Protein AF-A0A2E6VQ85-F1 (afdb_monomer_lite)

Sequence (125 aa):
MKAPNNFKLILGLASLLGLFLLAPTEAQAKTRKVYGMELPPYAKELSKGRYASHTTFDKTIDYFKKQRSFRKKKVKWLKPVTLMGVKYIHVRNLDRKSKWSGMNIYELKGRKVRFYVMPRHKKGS

Radius of gyration: 29.65 Å; chains: 1; bounding box: 59×54×100 Å

Foldseek 3Di:
DDDDDDDDDDDDPPPPPPPPPPDPPPPPQPQDDDQNDTDDSQWDDPDRQKTWHPDDLVVRVVVRCPDPQCVDPQKDKDDWDDDPQKTKTKIAGNPPPGQFGIKIWMDGHPDTIMMGTHGDDDDDD

Secondary structure (DSSP, 8-state):
--------------------------------EETTEEPPTTPEEEETTEEEESS-HHHHHHHHHHSTTTSSTTEEEPPPEEETTEEEEEEEE--TTSSEEEEEEEEETTS-EEEEEEE-PPPP-

pLDDT: mean 81.44, std 18.38, range [40.0, 97.5]

Structure (mmCIF, N/CA/C/O backbone):
data_AF-A0A2E6VQ85-F1
#
_entry.id   AF-A0A2E6VQ85-F1
#
loop_
_atom_site.group_PDB
_atom_site.id
_atom_site.type_symbol
_atom_site.label_atom_id
_atom_site.label_alt_id
_atom_site.label_comp_id
_atom_site.label_asym_id
_atom_site.label_entity_id
_atom_site.label_seq_id
_atom_site.pdbx_PDB_ins_code
_atom_site.Cartn_x
_atom_site.Cartn_y
_atom_site.Cartn_z
_atom_site.occupancy
_atom_site.B_iso_or_equiv
_atom_site.auth_seq_id
_atom_site.auth_comp_id
_atom_site.auth_asym_id
_atom_site.auth_atom_id
_atom_site.pdbx_PDB_model_num
ATOM 1 N N . MET A 1 1 ? 41.778 35.770 81.553 1.00 44.00 1 MET A N 1
ATOM 2 C CA . MET A 1 1 ? 42.302 36.498 80.374 1.00 44.00 1 MET A CA 1
ATOM 3 C C . MET A 1 1 ? 41.234 36.503 79.281 1.00 44.00 1 MET A C 1
ATOM 5 O O . MET A 1 1 ? 40.659 35.454 79.048 1.00 44.00 1 MET A O 1
ATOM 9 N N . LYS A 1 2 ? 40.963 37.689 78.707 1.00 44.28 2 LYS A N 1
ATOM 10 C CA . LYS A 1 2 ? 40.373 38.025 77.385 1.00 44.28 2 LYS A CA 1
ATOM 11 C C . LYS A 1 2 ? 39.506 36.992 76.630 1.00 44.28 2 LYS A C 1
ATOM 13 O O . LYS A 1 2 ? 40.010 35.970 76.187 1.00 44.28 2 LYS A O 1
ATOM 18 N N . ALA A 1 3 ? 38.277 37.395 76.286 1.00 48.81 3 ALA A N 1
ATOM 19 C CA . ALA A 1 3 ? 37.678 37.061 74.983 1.00 48.81 3 ALA A CA 1
ATOM 20 C C . ALA A 1 3 ? 38.419 37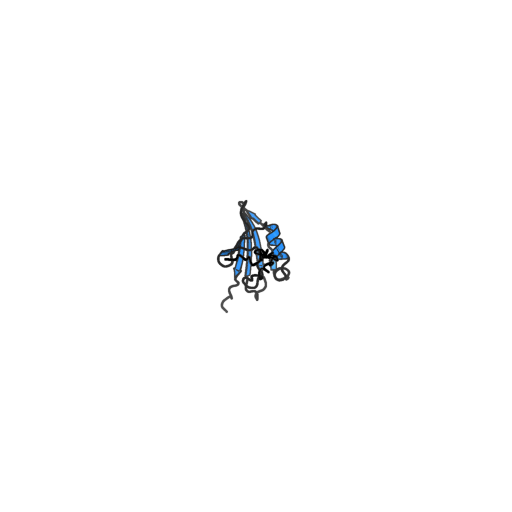.839 73.862 1.00 48.81 3 ALA A C 1
ATOM 22 O O . ALA A 1 3 ? 39.026 38.875 74.168 1.00 48.81 3 ALA A O 1
ATOM 23 N N . PRO A 1 4 ? 38.390 37.397 72.585 1.00 55.47 4 PRO A N 1
ATOM 24 C CA . PRO A 1 4 ? 37.267 37.821 71.741 1.00 55.47 4 PRO A CA 1
ATOM 25 C C . PRO A 1 4 ? 36.815 36.855 70.623 1.00 55.47 4 PRO A C 1
ATOM 27 O O . PRO A 1 4 ? 37.524 35.956 70.182 1.00 55.47 4 PRO A O 1
ATOM 30 N N . ASN A 1 5 ? 35.598 37.165 70.170 1.00 55.84 5 ASN A N 1
ATOM 31 C CA . ASN A 1 5 ? 34.911 36.883 68.904 1.00 55.84 5 ASN A CA 1
ATOM 32 C C . ASN A 1 5 ? 35.790 36.790 67.645 1.00 55.84 5 ASN A C 1
ATOM 34 O O . ASN A 1 5 ? 36.859 37.392 67.625 1.00 55.84 5 ASN A O 1
ATOM 38 N N . ASN A 1 6 ? 35.244 36.146 66.592 1.00 51.62 6 ASN A N 1
ATOM 39 C CA . ASN A 1 6 ? 35.306 36.443 65.133 1.00 51.62 6 ASN A CA 1
ATOM 40 C C . ASN A 1 6 ? 34.999 35.126 64.364 1.00 51.62 6 ASN A C 1
ATOM 42 O O . ASN A 1 6 ? 35.439 34.079 64.808 1.00 51.62 6 ASN A O 1
ATOM 46 N N . PHE A 1 7 ? 34.292 34.999 63.236 1.00 48.19 7 PHE A N 1
ATOM 47 C CA . PHE A 1 7 ? 33.711 35.895 62.236 1.00 48.19 7 PHE A CA 1
ATOM 48 C C . PHE A 1 7 ? 32.801 35.015 61.324 1.00 48.19 7 PHE A C 1
ATOM 50 O O . PHE A 1 7 ? 33.179 33.888 61.026 1.00 48.19 7 PHE A O 1
ATOM 57 N N . LYS A 1 8 ? 31.614 35.514 60.931 1.00 42.50 8 LYS A N 1
ATOM 58 C CA . LYS A 1 8 ? 30.987 35.537 59.574 1.00 42.50 8 LYS A CA 1
ATOM 59 C C . LYS A 1 8 ? 31.464 34.509 58.508 1.00 42.50 8 LYS A C 1
ATOM 61 O O . LYS A 1 8 ? 32.658 34.332 58.355 1.00 42.50 8 LYS A O 1
ATOM 66 N N . LEU A 1 9 ? 30.687 33.955 57.565 1.00 40.91 9 LEU A N 1
ATOM 67 C CA . LEU A 1 9 ? 29.325 34.111 57.015 1.00 40.91 9 LEU A CA 1
ATOM 68 C C . LEU A 1 9 ? 29.326 33.265 55.695 1.00 40.91 9 LEU A C 1
ATOM 70 O O . LEU A 1 9 ? 30.403 33.009 55.164 1.00 40.91 9 LEU A O 1
ATOM 74 N N . ILE A 1 10 ? 28.146 33.008 55.099 1.00 45.91 10 ILE A N 1
ATOM 75 C CA . ILE A 1 10 ? 27.889 32.662 53.666 1.00 45.91 10 ILE A CA 1
ATOM 76 C C . ILE A 1 10 ? 28.367 31.242 53.221 1.00 45.91 10 ILE A C 1
ATOM 78 O O . ILE A 1 10 ? 29.440 30.807 53.591 1.00 45.91 10 ILE A O 1
ATOM 82 N N . LEU A 1 11 ? 27.668 30.395 52.453 1.00 44.56 11 LEU A N 1
ATOM 83 C CA . LEU A 1 11 ? 26.696 30.562 51.371 1.00 44.56 11 LEU A CA 1
ATOM 84 C C . LEU A 1 11 ? 25.637 29.455 51.406 1.00 44.56 11 LEU A C 1
ATOM 86 O O . LEU A 1 11 ? 25.950 28.272 51.525 1.00 44.56 11 LEU A O 1
ATOM 90 N N . GLY A 1 12 ? 24.384 29.865 51.206 1.00 40.00 12 GLY A N 1
ATOM 91 C CA . GLY A 1 12 ? 23.294 28.971 50.846 1.00 40.00 12 GLY A CA 1
ATOM 92 C C . GLY A 1 12 ? 23.581 28.261 49.523 1.00 40.00 12 GLY A C 1
ATOM 93 O O . GLY A 1 12 ? 24.072 28.866 48.569 1.00 40.00 12 GLY A O 1
ATOM 94 N N . LEU A 1 13 ? 23.256 26.971 49.477 1.00 45.81 13 LEU A N 1
ATOM 95 C CA . LEU A 1 13 ? 23.231 26.188 48.251 1.00 45.81 13 LEU A CA 1
ATOM 96 C C . LEU A 1 13 ? 22.194 26.790 47.294 1.00 45.81 13 LEU A C 1
ATOM 98 O O . LEU A 1 13 ? 20.990 26.585 47.447 1.00 45.81 13 LEU A O 1
ATOM 102 N N . ALA A 1 14 ? 22.668 27.527 46.291 1.00 49.09 14 ALA A N 1
ATOM 103 C CA . ALA A 1 14 ? 21.881 27.852 45.115 1.00 49.09 14 ALA A CA 1
ATOM 104 C C . ALA A 1 14 ? 21.535 26.535 44.403 1.00 49.09 14 ALA A C 1
ATOM 106 O O . ALA A 1 14 ? 22.376 25.922 43.747 1.00 49.09 14 ALA A O 1
ATOM 107 N N . SER A 1 15 ? 20.299 26.070 44.582 1.00 52.34 15 SER A N 1
ATOM 108 C CA . SER A 1 15 ? 19.760 24.941 43.830 1.00 52.34 15 SER A CA 1
ATOM 109 C C . SER A 1 15 ? 19.649 25.346 42.363 1.00 52.34 15 SER A C 1
ATOM 111 O O . SER A 1 15 ? 18.796 26.150 41.990 1.00 52.34 15 SER A O 1
ATOM 113 N N . LEU A 1 16 ? 20.545 24.809 41.535 1.00 48.59 16 LEU A N 1
ATOM 114 C CA . LEU A 1 16 ? 20.519 24.955 40.086 1.00 48.59 16 LEU A CA 1
ATOM 115 C C . LEU A 1 16 ? 19.292 24.198 39.541 1.00 48.59 16 LEU A C 1
ATOM 117 O O . LEU A 1 16 ? 19.331 22.993 39.300 1.00 48.59 16 LEU A O 1
ATOM 121 N N . LEU A 1 17 ? 18.172 24.902 39.379 1.00 52.19 17 LEU A N 1
ATOM 122 C CA . LEU A 1 17 ? 16.993 24.416 38.663 1.00 52.19 17 LEU A CA 1
ATOM 123 C C . LEU A 1 17 ? 17.315 24.368 37.162 1.00 52.19 17 LEU A C 1
ATOM 125 O O . LEU A 1 17 ? 17.129 25.334 36.425 1.00 52.19 17 LEU A O 1
ATOM 129 N N . GLY A 1 18 ? 17.847 23.232 36.713 1.00 51.09 18 GLY A N 1
ATOM 130 C CA . GLY A 1 18 ? 18.044 22.931 35.299 1.00 51.09 18 GLY A CA 1
ATOM 131 C C . GLY A 1 18 ? 16.707 22.647 34.619 1.00 51.09 18 GLY A C 1
ATOM 132 O O . GLY A 1 18 ? 16.214 21.522 34.655 1.00 51.09 18 GLY A O 1
ATOM 133 N N . LEU A 1 19 ? 16.115 23.660 33.986 1.00 58.72 19 LEU A N 1
ATOM 134 C CA . LEU A 1 19 ? 14.946 23.488 33.128 1.00 58.72 19 LEU A CA 1
ATOM 135 C C . LEU A 1 19 ? 15.394 22.867 31.793 1.00 58.72 19 LEU A C 1
ATOM 137 O O . LEU A 1 19 ? 15.754 23.568 30.848 1.00 58.72 19 LEU A O 1
ATOM 141 N N . PHE A 1 20 ? 15.408 21.535 31.720 1.00 61.50 20 PHE A N 1
ATOM 142 C CA . PHE A 1 20 ? 15.617 20.809 30.467 1.00 61.50 20 PHE A CA 1
ATOM 143 C C . PHE A 1 20 ? 14.378 20.982 29.577 1.00 61.50 20 PHE A C 1
ATOM 145 O O . PHE A 1 20 ? 13.387 20.262 29.704 1.00 61.50 20 PHE A O 1
ATOM 152 N N . LEU A 1 21 ? 14.427 21.958 28.670 1.00 60.91 21 LEU A N 1
ATOM 153 C CA . LEU A 1 21 ? 13.489 22.068 27.556 1.00 60.91 21 LEU A CA 1
ATOM 154 C C . LEU A 1 21 ? 13.703 20.859 26.632 1.00 60.91 21 LEU A C 1
ATOM 156 O O . LEU A 1 21 ? 14.552 20.877 25.743 1.00 60.91 21 LEU A O 1
ATOM 160 N N . LEU A 1 22 ? 12.944 19.786 26.859 1.00 62.69 22 LEU A N 1
ATOM 161 C CA . LEU A 1 22 ? 12.797 18.692 25.902 1.00 62.69 22 LEU A CA 1
ATOM 162 C C . LEU A 1 22 ? 12.080 19.237 24.664 1.00 62.69 22 LEU A C 1
ATOM 164 O O . LEU A 1 22 ? 10.854 19.224 24.575 1.00 62.69 22 LEU A O 1
ATOM 168 N N . ALA A 1 23 ? 12.854 19.740 23.703 1.00 64.25 23 ALA A N 1
ATOM 169 C CA . ALA A 1 23 ? 12.342 19.988 22.368 1.00 64.25 23 ALA A CA 1
ATOM 170 C C . ALA A 1 23 ? 11.822 18.653 21.802 1.00 64.25 23 ALA A C 1
ATOM 172 O O . ALA A 1 23 ? 12.558 17.657 21.834 1.00 64.25 23 ALA A O 1
ATOM 173 N N . PRO A 1 24 ? 10.578 18.587 21.292 1.00 57.66 24 PRO A N 1
ATOM 174 C CA . PRO A 1 24 ? 10.104 17.400 20.607 1.00 57.66 24 PRO A CA 1
ATOM 175 C C . PRO A 1 24 ? 10.954 17.227 19.350 1.00 57.66 24 PRO A C 1
ATOM 177 O O . PRO A 1 24 ? 10.821 17.954 18.369 1.00 57.66 24 PRO A O 1
ATOM 180 N N . THR A 1 25 ? 11.872 16.267 19.387 1.00 56.84 25 THR A N 1
ATOM 181 C CA . THR A 1 25 ? 12.539 15.800 18.181 1.00 56.84 25 THR A CA 1
ATOM 182 C C . THR A 1 25 ? 11.504 14.998 17.410 1.00 56.84 25 THR A C 1
ATOM 184 O O . THR A 1 25 ? 11.239 13.834 17.708 1.00 56.84 25 THR A O 1
ATOM 187 N N . GLU A 1 26 ? 10.864 15.638 16.432 1.00 57.91 26 GLU A N 1
ATOM 188 C CA . GLU A 1 26 ? 10.115 14.919 15.411 1.00 57.91 26 GLU A CA 1
ATOM 189 C C . GLU A 1 26 ? 11.100 13.987 14.708 1.00 57.91 26 GLU A C 1
ATOM 191 O O . GLU A 1 26 ? 11.866 14.385 13.830 1.00 57.91 26 GLU A O 1
ATOM 196 N N . ALA A 1 27 ? 11.133 12.730 15.145 1.00 55.78 27 ALA A N 1
ATOM 197 C CA . ALA A 1 27 ? 11.890 11.695 14.481 1.00 55.78 27 ALA A CA 1
ATOM 198 C C . ALA A 1 27 ? 11.346 11.589 13.052 1.00 55.78 27 ALA A C 1
ATOM 200 O O . ALA A 1 27 ? 10.300 10.983 12.815 1.00 55.78 27 ALA A O 1
ATOM 201 N N . GLN A 1 28 ? 12.043 12.205 12.094 1.00 53.94 28 GLN A N 1
ATOM 202 C CA . GLN A 1 28 ? 11.769 12.047 10.674 1.00 53.94 28 GLN A CA 1
ATOM 203 C C . GLN A 1 28 ? 11.878 10.557 10.349 1.00 53.94 28 GLN A C 1
ATOM 205 O O . GLN A 1 28 ? 12.968 10.000 10.190 1.00 53.94 28 GLN A O 1
ATOM 210 N N . ALA A 1 29 ? 10.728 9.885 10.288 1.00 59.28 29 ALA A N 1
ATOM 211 C CA . ALA A 1 29 ? 10.656 8.485 9.926 1.00 59.28 29 ALA A CA 1
ATOM 212 C C . ALA A 1 29 ? 11.204 8.346 8.501 1.00 59.28 29 ALA A C 1
ATOM 214 O O . ALA A 1 29 ? 10.548 8.732 7.533 1.00 59.28 29 ALA A O 1
ATOM 215 N N . LYS A 1 30 ? 12.430 7.820 8.371 1.00 65.81 30 LYS A N 1
ATOM 216 C CA . LYS A 1 30 ? 13.059 7.552 7.073 1.00 65.81 30 LYS A CA 1
ATOM 217 C C . LYS A 1 30 ? 12.074 6.777 6.200 1.00 65.81 30 LYS A C 1
ATOM 219 O O . LYS A 1 30 ? 11.618 5.699 6.589 1.00 65.81 30 LYS A O 1
ATOM 224 N N . THR A 1 31 ? 11.766 7.307 5.017 1.00 72.69 31 THR A N 1
ATOM 225 C CA . THR A 1 31 ? 10.870 6.659 4.055 1.00 72.69 31 THR A CA 1
ATOM 226 C C . THR A 1 31 ? 11.419 5.283 3.692 1.00 72.69 31 THR A C 1
ATOM 228 O O . THR A 1 31 ? 12.383 5.151 2.935 1.00 72.69 31 THR A O 1
ATOM 231 N N . ARG A 1 32 ? 10.809 4.233 4.248 1.00 89.38 32 ARG A N 1
ATOM 232 C CA . ARG A 1 32 ? 11.208 2.848 3.991 1.00 89.38 32 ARG A CA 1
ATOM 233 C C . ARG A 1 32 ? 10.802 2.456 2.578 1.00 89.38 32 ARG A C 1
ATOM 235 O O . ARG A 1 32 ? 9.671 2.704 2.162 1.00 89.38 32 ARG A O 1
ATOM 242 N N . LYS A 1 33 ? 11.712 1.807 1.849 1.00 91.19 33 LYS A N 1
ATOM 243 C CA . LYS A 1 33 ? 11.450 1.295 0.500 1.00 91.19 33 LYS A CA 1
ATOM 244 C C . LYS A 1 33 ? 11.503 -0.228 0.473 1.00 91.19 33 LYS A C 1
ATOM 246 O O . LYS A 1 33 ? 12.455 -0.822 0.965 1.00 91.19 33 LYS A O 1
ATOM 251 N N . VAL A 1 34 ? 10.518 -0.852 -0.169 1.00 91.50 34 VAL A N 1
ATOM 252 C CA . VAL A 1 34 ? 10.482 -2.290 -0.463 1.00 91.50 34 VAL A CA 1
ATOM 253 C C . VAL A 1 34 ? 10.367 -2.484 -1.968 1.00 91.50 34 VAL A C 1
ATOM 255 O O . VAL A 1 34 ? 9.466 -1.949 -2.602 1.00 91.50 34 VAL A O 1
ATOM 258 N N . TYR A 1 35 ? 11.318 -3.187 -2.586 1.00 91.62 35 TYR A N 1
ATOM 259 C CA . TYR A 1 35 ? 11.344 -3.374 -4.047 1.00 91.62 35 TYR A CA 1
ATOM 260 C C . TYR A 1 35 ? 11.186 -2.052 -4.842 1.00 91.62 35 TYR A C 1
ATOM 262 O O . TYR A 1 35 ? 10.563 -2.010 -5.902 1.00 91.62 35 TYR A O 1
ATOM 270 N N . GLY A 1 36 ? 11.732 -0.947 -4.318 1.00 88.31 36 GLY A N 1
ATOM 271 C CA . GLY A 1 36 ? 11.609 0.393 -4.909 1.00 88.31 36 GLY A CA 1
ATOM 272 C C . GLY A 1 36 ? 10.252 1.089 -4.710 1.00 88.31 36 GLY A C 1
ATOM 273 O O . GLY A 1 36 ? 10.091 2.215 -5.171 1.00 88.31 36 GLY A O 1
ATOM 274 N N . MET A 1 37 ? 9.295 0.456 -4.028 1.00 88.44 37 MET A N 1
ATOM 275 C CA . MET A 1 37 ? 8.036 1.049 -3.570 1.00 88.44 37 MET A CA 1
ATOM 276 C C . MET A 1 37 ? 8.231 1.691 -2.197 1.00 88.44 37 MET A C 1
ATOM 278 O O . MET A 1 37 ? 8.844 1.088 -1.323 1.00 88.44 37 MET A O 1
ATOM 282 N N . GLU A 1 38 ? 7.691 2.888 -1.994 1.00 91.31 38 GLU A N 1
ATOM 283 C CA . GLU A 1 38 ? 7.685 3.542 -0.685 1.00 91.31 38 GLU A CA 1
ATOM 284 C C . GLU A 1 38 ? 6.592 2.938 0.195 1.00 91.31 38 GLU A C 1
ATOM 286 O O . GLU A 1 38 ? 5.457 2.744 -0.243 1.00 91.31 38 GLU A O 1
ATOM 291 N N . LEU A 1 39 ? 6.937 2.618 1.435 1.00 91.56 39 LEU A N 1
ATOM 292 C CA . LEU A 1 39 ? 5.991 2.118 2.419 1.00 91.56 39 LEU A CA 1
ATOM 293 C C . LEU A 1 39 ? 5.349 3.278 3.184 1.00 91.56 39 LEU A C 1
ATOM 295 O O . LEU A 1 39 ? 6.023 4.278 3.445 1.00 91.56 39 LEU A O 1
ATOM 299 N N . PRO A 1 40 ? 4.084 3.125 3.617 1.00 89.81 40 PRO A N 1
ATOM 300 C CA . PRO A 1 40 ? 3.512 4.023 4.604 1.00 89.81 40 PRO A CA 1
ATOM 301 C C . PRO A 1 40 ? 4.402 4.104 5.850 1.00 89.81 40 PRO A C 1
ATOM 303 O O . PRO A 1 40 ? 4.895 3.066 6.299 1.00 89.81 40 PRO A O 1
ATOM 306 N N . PRO A 1 41 ? 4.583 5.291 6.454 1.00 89.06 41 PRO A N 1
ATOM 307 C CA . PRO A 1 41 ? 5.432 5.441 7.639 1.00 89.06 41 PRO A CA 1
ATOM 308 C C . PRO A 1 41 ? 4.927 4.602 8.824 1.00 89.06 41 PRO A C 1
ATOM 310 O O . PRO A 1 41 ? 5.711 4.111 9.626 1.00 89.06 41 PRO A O 1
ATOM 313 N N . TYR A 1 42 ? 3.616 4.359 8.882 1.00 87.00 42 TYR A N 1
ATOM 314 C CA . TYR A 1 42 ? 2.948 3.526 9.883 1.00 87.00 42 TYR A CA 1
ATOM 315 C C . TYR A 1 42 ? 2.921 2.023 9.540 1.00 87.00 42 TYR A C 1
ATOM 317 O O . TYR A 1 42 ? 2.249 1.248 10.224 1.00 87.00 42 TYR A O 1
ATOM 325 N N . ALA A 1 43 ? 3.581 1.585 8.464 1.00 92.50 43 ALA A N 1
ATOM 326 C CA . ALA A 1 43 ? 3.580 0.182 8.065 1.00 92.50 43 ALA A CA 1
ATOM 327 C C . ALA A 1 43 ? 4.478 -0.664 8.982 1.00 92.50 43 ALA A C 1
ATOM 329 O O . ALA A 1 43 ? 5.707 -0.530 8.988 1.00 92.50 43 ALA A O 1
ATOM 330 N N . LYS A 1 44 ? 3.869 -1.608 9.703 1.00 94.19 44 LYS A N 1
ATOM 331 C CA . LYS A 1 44 ? 4.587 -2.606 10.503 1.00 94.19 44 LYS A CA 1
ATOM 332 C C . LYS A 1 44 ? 4.885 -3.832 9.649 1.00 94.19 44 LYS A C 1
ATOM 334 O O . LYS A 1 44 ? 3.975 -4.401 9.057 1.00 94.19 44 LYS A O 1
ATOM 339 N N . GLU A 1 45 ? 6.141 -4.258 9.581 1.00 95.25 45 GLU A N 1
ATOM 340 C CA . GLU A 1 45 ? 6.500 -5.500 8.888 1.00 95.25 45 GLU A CA 1
ATOM 341 C C . GLU A 1 45 ? 6.049 -6.716 9.704 1.00 95.25 45 GLU A C 1
ATOM 343 O O . GLU A 1 45 ? 6.204 -6.742 10.923 1.00 95.25 45 GLU A O 1
ATOM 348 N N . LEU A 1 46 ? 5.435 -7.688 9.030 1.00 94.75 46 LEU A N 1
ATOM 349 C CA . LEU A 1 46 ? 4.991 -8.954 9.622 1.00 94.75 46 LEU A CA 1
ATOM 350 C C . LEU A 1 46 ? 5.915 -10.099 9.208 1.00 94.75 46 LEU A C 1
ATOM 352 O O . LEU A 1 46 ? 6.243 -10.965 10.008 1.00 94.75 46 LEU A O 1
ATOM 356 N N . SER A 1 47 ? 6.303 -10.105 7.935 1.00 95.56 47 SER A N 1
ATOM 357 C CA . SER A 1 47 ? 7.259 -11.033 7.338 1.00 95.56 47 SER A CA 1
ATOM 358 C C . SER A 1 47 ? 7.763 -10.428 6.025 1.00 95.56 47 SER A C 1
ATOM 360 O O . SER A 1 47 ? 7.253 -9.400 5.582 1.00 95.56 47 SER A O 1
ATOM 362 N N . LYS A 1 48 ? 8.706 -11.088 5.342 1.00 93.81 48 LYS A N 1
ATOM 363 C CA . LYS A 1 48 ? 9.282 -10.600 4.077 1.00 93.81 48 LYS A CA 1
ATOM 364 C C . LYS A 1 48 ? 8.207 -10.165 3.067 1.00 93.81 48 LYS A C 1
ATOM 366 O O . LYS A 1 48 ? 7.432 -10.985 2.569 1.00 93.81 48 LYS A O 1
ATOM 371 N N . GLY A 1 49 ? 8.171 -8.864 2.774 1.00 94.06 49 GLY A N 1
ATOM 372 C CA . GLY A 1 49 ? 7.231 -8.241 1.836 1.00 94.06 49 GLY A CA 1
ATOM 373 C C . GLY A 1 49 ? 5.785 -8.118 2.337 1.00 94.06 49 GLY A C 1
ATOM 374 O O . GLY A 1 49 ? 4.948 -7.598 1.601 1.00 94.06 49 GLY A O 1
ATOM 375 N N . ARG A 1 50 ? 5.470 -8.581 3.555 1.00 97.00 50 ARG A N 1
ATOM 376 C CA . ARG A 1 50 ? 4.140 -8.526 4.182 1.00 97.00 50 ARG A CA 1
ATOM 377 C C . ARG A 1 50 ? 4.127 -7.517 5.317 1.00 97.00 50 ARG A C 1
ATOM 379 O O . ARG A 1 50 ? 4.959 -7.561 6.219 1.00 97.00 50 ARG A O 1
ATOM 386 N N . TYR A 1 51 ? 3.115 -6.667 5.316 1.00 96.50 51 TYR A N 1
ATOM 387 C CA . TYR A 1 51 ? 3.009 -5.548 6.235 1.00 96.50 51 TYR A CA 1
ATOM 388 C C . TYR A 1 51 ? 1.590 -5.429 6.786 1.00 96.50 51 TYR A C 1
ATOM 390 O O . TYR A 1 51 ? 0.622 -5.828 6.136 1.00 96.50 51 TYR A O 1
ATOM 398 N N . ALA A 1 52 ? 1.472 -4.861 7.980 1.00 96.38 52 ALA A N 1
ATOM 399 C CA . ALA A 1 52 ? 0.228 -4.402 8.570 1.00 96.38 52 ALA A CA 1
ATOM 400 C C . ALA A 1 52 ? 0.172 -2.873 8.540 1.00 96.38 52 ALA A C 1
ATOM 402 O O . ALA A 1 52 ? 1.155 -2.193 8.836 1.00 96.38 52 ALA A O 1
ATOM 403 N N . SER A 1 53 ? -1.005 -2.350 8.227 1.00 93.75 53 SER A N 1
ATOM 404 C CA . SER A 1 53 ? -1.364 -0.950 8.394 1.00 93.75 53 SER A CA 1
ATOM 405 C C . SER A 1 53 ? -2.265 -0.811 9.622 1.00 93.75 53 SER A C 1
ATOM 407 O O . SER A 1 53 ? -3.120 -1.657 9.885 1.00 93.75 53 SER A O 1
ATOM 409 N N . HIS A 1 54 ? -2.052 0.248 10.400 1.00 91.31 54 HIS A N 1
ATOM 410 C CA . HIS A 1 54 ? -2.934 0.614 11.512 1.00 91.31 54 HIS A CA 1
ATOM 411 C C . HIS A 1 54 ? -4.099 1.514 11.066 1.00 91.31 54 HIS A C 1
ATOM 413 O O . HIS A 1 54 ? -4.924 1.890 11.891 1.00 91.31 54 HIS A O 1
ATOM 419 N N . THR A 1 55 ? -4.170 1.868 9.779 1.00 92.31 55 THR A N 1
ATOM 420 C CA . THR A 1 55 ? -5.259 2.667 9.207 1.00 92.31 55 THR A CA 1
ATOM 421 C C . THR A 1 55 ? -6.318 1.774 8.557 1.00 92.31 55 THR A C 1
ATOM 423 O O . THR A 1 55 ? -6.132 0.565 8.416 1.00 92.31 55 THR A O 1
ATOM 426 N N . THR A 1 56 ? -7.443 2.376 8.165 1.00 93.56 56 THR A N 1
ATOM 427 C CA . THR A 1 56 ? -8.533 1.676 7.472 1.00 93.56 56 THR A CA 1
ATOM 428 C C . THR A 1 56 ? -8.127 1.251 6.061 1.00 93.56 56 THR A C 1
ATOM 430 O O . THR A 1 56 ? -7.163 1.774 5.484 1.00 93.56 56 THR A O 1
ATOM 433 N N . PHE A 1 57 ? -8.874 0.306 5.482 1.00 94.00 57 PHE A N 1
ATOM 434 C CA . PHE A 1 57 ? -8.628 -0.189 4.125 1.00 94.00 57 PHE A CA 1
ATOM 435 C C . PHE A 1 57 ? -8.598 0.945 3.093 1.00 94.00 57 PHE A C 1
ATOM 437 O O . PHE A 1 57 ? -7.650 1.052 2.313 1.00 94.00 57 PHE A O 1
ATOM 444 N N . ASP A 1 58 ? -9.577 1.849 3.151 1.00 93.88 58 ASP A N 1
ATOM 445 C CA . ASP A 1 58 ? -9.697 2.952 2.194 1.00 93.88 58 ASP A CA 1
ATOM 446 C C . ASP A 1 58 ? -8.572 3.987 2.382 1.00 93.88 58 ASP A C 1
ATOM 448 O O . ASP A 1 58 ? -7.921 4.367 1.410 1.00 93.88 58 ASP A O 1
ATOM 452 N N . LYS A 1 59 ? -8.214 4.333 3.631 1.00 94.12 59 LYS A N 1
ATOM 453 C CA . LYS A 1 59 ? -7.067 5.219 3.919 1.00 94.12 59 LYS A CA 1
ATOM 454 C C . LYS A 1 59 ? -5.739 4.623 3.444 1.00 94.12 59 LYS A C 1
ATOM 456 O O . LYS A 1 59 ? -4.878 5.349 2.946 1.00 94.12 59 LYS A O 1
ATOM 461 N N . THR A 1 60 ? -5.569 3.308 3.583 1.00 94.69 60 THR A N 1
ATOM 462 C CA . THR A 1 60 ? -4.378 2.600 3.091 1.00 94.69 60 THR A CA 1
ATOM 463 C C . THR A 1 60 ? -4.300 2.670 1.563 1.00 94.69 60 THR A C 1
ATOM 465 O O . THR A 1 60 ? -3.239 2.960 1.010 1.00 94.69 60 THR A O 1
ATOM 468 N N . ILE A 1 61 ? -5.420 2.458 0.865 1.00 94.75 61 ILE A N 1
ATOM 469 C CA . ILE A 1 61 ? -5.496 2.588 -0.598 1.00 94.75 61 ILE A CA 1
ATOM 470 C C . ILE A 1 61 ? -5.181 4.014 -1.045 1.00 94.75 61 ILE A C 1
ATOM 472 O O . ILE A 1 61 ? -4.375 4.204 -1.958 1.00 94.75 61 ILE A O 1
ATOM 476 N N . ASP A 1 62 ? -5.787 5.010 -0.405 1.00 94.06 62 ASP A N 1
ATOM 477 C CA . ASP A 1 62 ? -5.614 6.414 -0.769 1.00 94.06 62 ASP A CA 1
ATOM 478 C C . ASP A 1 62 ? -4.174 6.879 -0.591 1.00 94.06 62 ASP A C 1
ATOM 480 O O . ASP A 1 62 ? -3.650 7.608 -1.437 1.00 94.06 62 ASP A O 1
ATOM 484 N N . TYR A 1 63 ? -3.503 6.408 0.462 1.00 93.19 63 TYR A N 1
ATOM 485 C CA . TYR A 1 63 ? -2.078 6.641 0.645 1.00 93.19 63 TYR A CA 1
ATOM 486 C C . TYR A 1 63 ? -1.275 6.162 -0.574 1.00 93.19 63 TYR A C 1
ATOM 488 O O . TYR A 1 63 ? -0.534 6.942 -1.176 1.00 93.19 63 TYR A O 1
ATOM 496 N N . PHE A 1 64 ? -1.466 4.909 -0.996 1.00 93.19 64 PHE A N 1
ATOM 497 C CA . PHE A 1 64 ? -0.747 4.361 -2.146 1.00 93.19 64 PHE A CA 1
ATOM 498 C C . PHE A 1 64 ? -1.119 5.062 -3.455 1.00 93.19 64 PHE A C 1
ATOM 500 O O . PHE A 1 64 ? -0.229 5.369 -4.238 1.00 93.19 64 PHE A O 1
ATOM 507 N N . LYS A 1 65 ? -2.394 5.396 -3.692 1.00 92.56 65 LYS A N 1
ATOM 508 C CA . LYS A 1 65 ? -2.820 6.141 -4.894 1.00 92.56 65 LYS A CA 1
ATOM 509 C C . LYS A 1 65 ? -2.135 7.505 -5.026 1.00 92.56 65 LYS A C 1
ATOM 511 O O . LYS A 1 65 ? -1.846 7.932 -6.144 1.00 92.56 65 LYS A O 1
ATOM 516 N N . LYS A 1 66 ? -1.861 8.184 -3.907 1.00 91.38 66 LYS A N 1
ATOM 517 C CA . LYS A 1 66 ? -1.177 9.488 -3.886 1.00 91.38 66 LYS A CA 1
ATOM 518 C C . LYS A 1 66 ? 0.317 9.381 -4.199 1.00 91.38 66 LYS A C 1
ATOM 520 O O . LYS A 1 66 ? 0.904 10.344 -4.694 1.00 91.38 66 LYS A O 1
ATOM 525 N N . GLN A 1 67 ? 0.938 8.223 -3.974 1.00 88.81 67 GLN A N 1
ATOM 526 C CA . GLN A 1 67 ? 2.359 8.038 -4.251 1.00 88.81 67 GLN A CA 1
ATOM 527 C C . GLN A 1 67 ? 2.675 8.142 -5.747 1.00 88.81 67 GLN A C 1
ATOM 529 O O . GLN A 1 67 ? 2.034 7.522 -6.601 1.00 88.81 67 GLN A O 1
ATOM 534 N N . ARG A 1 68 ? 3.766 8.843 -6.075 1.00 81.69 68 ARG A N 1
ATOM 535 C CA . ARG A 1 68 ? 4.245 9.020 -7.458 1.00 81.69 68 ARG A CA 1
ATOM 536 C C . ARG A 1 68 ? 4.432 7.691 -8.201 1.00 81.69 68 ARG A C 1
ATOM 538 O O . ARG A 1 68 ? 4.170 7.617 -9.400 1.00 81.69 68 ARG A O 1
ATOM 545 N N . SER A 1 69 ? 4.846 6.640 -7.495 1.00 77.62 69 SER A N 1
ATOM 546 C CA . SER A 1 69 ? 5.034 5.284 -8.030 1.00 77.62 69 SER A CA 1
ATOM 547 C C . SER A 1 69 ? 3.743 4.653 -8.566 1.00 77.62 69 SER A C 1
ATOM 549 O O . SER A 1 69 ? 3.806 3.866 -9.508 1.00 77.62 69 SER A O 1
ATOM 551 N N . PHE A 1 70 ? 2.588 5.027 -8.010 1.00 83.75 70 PHE A N 1
ATOM 552 C CA . PHE A 1 70 ? 1.268 4.499 -8.365 1.00 83.75 70 PHE A CA 1
ATOM 553 C C . PHE A 1 70 ? 0.485 5.404 -9.319 1.00 83.75 70 PHE A C 1
ATOM 555 O O . PHE A 1 70 ? -0.440 4.931 -9.972 1.00 83.75 70 PHE A O 1
ATOM 562 N N . ARG A 1 71 ? 0.872 6.680 -9.453 1.00 75.31 71 ARG A N 1
ATOM 563 C CA . ARG A 1 71 ? 0.252 7.633 -10.396 1.00 75.31 71 ARG A CA 1
ATOM 564 C C . ARG A 1 71 ? 0.637 7.395 -11.862 1.00 75.31 71 ARG A C 1
ATOM 566 O O . ARG A 1 71 ? 0.066 8.006 -12.759 1.00 75.31 71 ARG A O 1
ATOM 573 N N . LYS A 1 72 ? 1.618 6.531 -12.140 1.00 71.25 72 LYS A N 1
ATOM 574 C CA . LYS A 1 72 ? 2.038 6.217 -13.515 1.00 71.25 72 LYS A CA 1
ATOM 575 C C . LYS A 1 72 ? 0.970 5.371 -14.219 1.00 71.25 72 LYS A C 1
ATOM 577 O O . LYS A 1 72 ? 0.460 4.426 -13.628 1.00 71.25 72 LYS A O 1
ATOM 582 N N . LYS A 1 73 ? 0.770 5.583 -15.532 1.00 73.31 73 LYS A N 1
ATOM 583 C CA . LYS A 1 73 ? -0.083 4.749 -16.422 1.00 73.31 73 LYS A CA 1
ATOM 584 C C . LYS A 1 73 ? 0.258 3.241 -16.413 1.00 73.31 73 LYS A C 1
ATOM 586 O O . LYS A 1 73 ? -0.446 2.439 -17.011 1.00 73.31 73 LYS A O 1
ATOM 591 N N . LYS A 1 74 ? 1.348 2.846 -15.747 1.00 87.56 74 LYS A N 1
ATOM 592 C CA . LYS A 1 74 ? 1.833 1.468 -15.626 1.00 87.56 74 LYS A CA 1
ATOM 593 C C . LYS A 1 74 ? 1.365 0.758 -14.351 1.00 87.56 74 LYS A C 1
ATOM 595 O O . LYS A 1 74 ? 1.822 -0.349 -14.097 1.00 87.56 74 LYS A O 1
ATOM 600 N N . VAL A 1 75 ? 0.492 1.354 -13.541 1.00 92.75 75 VAL A N 1
ATOM 601 C CA . VAL A 1 75 ? -0.093 0.684 -12.371 1.00 92.75 75 VAL A CA 1
ATOM 602 C C . VAL A 1 75 ? -1.597 0.529 -12.566 1.00 92.75 75 VAL A C 1
ATOM 604 O O . VAL A 1 75 ? -2.306 1.509 -12.771 1.00 92.75 75 VAL A O 1
ATOM 607 N N . LYS A 1 76 ? -2.085 -0.715 -12.512 1.00 94.62 76 LYS A N 1
ATOM 608 C CA . LYS A 1 76 ? -3.502 -1.054 -12.685 1.00 94.62 76 LYS A CA 1
ATOM 609 C C . LYS A 1 76 ? -4.093 -1.508 -11.357 1.00 94.62 76 LYS A C 1
ATOM 611 O O . LYS A 1 76 ? -3.728 -2.561 -10.836 1.00 94.62 76 LYS A O 1
ATOM 616 N N . TRP A 1 77 ? -5.036 -0.729 -10.849 1.00 95.25 77 TRP A N 1
ATOM 617 C CA . TRP A 1 77 ? -5.865 -1.086 -9.704 1.00 95.25 77 TRP A CA 1
ATOM 618 C C . TRP A 1 77 ? -7.020 -1.962 -10.192 1.00 95.25 77 TRP A C 1
ATOM 620 O O . TRP A 1 77 ? -7.751 -1.560 -11.097 1.00 95.25 77 TRP A O 1
ATOM 630 N N . LEU A 1 78 ? -7.159 -3.175 -9.657 1.00 95.81 78 LEU A N 1
ATOM 631 C CA . LEU A 1 78 ? -8.342 -3.996 -9.927 1.00 95.81 78 LEU A CA 1
ATOM 632 C C . LEU A 1 78 ? -9.521 -3.526 -9.066 1.00 95.81 78 LEU A C 1
ATOM 634 O O . LEU A 1 78 ? -9.341 -2.750 -8.129 1.00 95.81 78 LEU A O 1
ATOM 638 N N . LYS A 1 79 ? -10.735 -3.981 -9.388 1.00 94.81 79 LYS A N 1
ATOM 639 C CA . LYS A 1 79 ? -11.909 -3.677 -8.563 1.00 94.81 79 LYS A CA 1
ATOM 640 C C . LYS A 1 79 ? -11.732 -4.306 -7.169 1.00 94.81 79 LYS A C 1
ATOM 642 O O . LYS A 1 79 ? -11.299 -5.460 -7.104 1.00 94.81 79 LYS A O 1
ATOM 647 N N . PRO A 1 80 ? -12.031 -3.579 -6.076 1.00 94.56 80 PRO A N 1
ATOM 648 C CA . PRO A 1 80 ? -12.153 -4.192 -4.762 1.00 94.56 80 PRO A CA 1
ATOM 649 C C . PRO A 1 80 ? -13.218 -5.289 -4.784 1.00 94.56 80 PRO A C 1
ATOM 651 O O . PRO A 1 80 ? -14.246 -5.139 -5.443 1.00 94.56 80 PRO A O 1
ATOM 654 N N . VAL A 1 81 ? -12.979 -6.367 -4.048 1.00 94.44 81 VAL A N 1
ATOM 655 C CA . VAL A 1 81 ? -13.915 -7.482 -3.885 1.00 94.44 81 VAL A CA 1
ATOM 656 C C . VAL A 1 81 ? -14.054 -7.769 -2.394 1.00 94.44 81 VAL A C 1
ATOM 658 O O . VAL A 1 81 ? -13.071 -7.725 -1.651 1.00 94.44 81 VAL A O 1
ATOM 661 N N . THR A 1 82 ? -15.276 -8.065 -1.961 1.00 94.75 82 THR A N 1
ATOM 662 C CA . THR A 1 82 ? -15.577 -8.488 -0.592 1.00 94.75 82 THR A CA 1
ATOM 663 C C . THR A 1 82 ? -16.121 -9.907 -0.638 1.00 94.75 82 THR A C 1
ATOM 665 O O . THR A 1 82 ? -17.149 -10.143 -1.264 1.00 94.75 82 THR A O 1
ATOM 668 N N . LEU A 1 83 ? -15.440 -10.847 0.015 1.00 92.12 83 LEU A N 1
ATOM 669 C CA . LEU A 1 83 ? -15.848 -12.251 0.070 1.00 92.12 83 LEU A CA 1
ATOM 670 C C . LEU A 1 83 ? -15.546 -12.822 1.457 1.00 92.12 83 LEU A C 1
ATOM 672 O O . LEU A 1 83 ? -14.455 -12.610 1.981 1.00 92.12 83 LEU A O 1
ATOM 676 N N . MET A 1 84 ? -16.509 -13.533 2.054 1.00 89.75 84 MET A N 1
ATOM 677 C CA . MET A 1 84 ? -16.337 -14.259 3.327 1.00 89.75 84 MET A CA 1
ATOM 678 C C . MET A 1 84 ? -15.697 -13.419 4.453 1.00 89.75 84 MET A C 1
ATOM 680 O O . MET A 1 84 ? -14.816 -13.874 5.176 1.00 89.75 84 MET A O 1
ATOM 684 N N . GLY A 1 85 ? -16.111 -12.155 4.593 1.00 90.94 85 GLY A N 1
ATOM 685 C CA . GLY A 1 85 ? -15.584 -11.260 5.631 1.00 90.94 85 GLY A CA 1
ATOM 686 C C . GLY A 1 85 ? -14.180 -10.703 5.359 1.00 90.94 85 GLY A C 1
ATOM 687 O O . GLY A 1 85 ? -13.578 -10.120 6.264 1.00 90.94 85 GLY A O 1
ATOM 688 N N . VAL A 1 86 ? -13.669 -10.846 4.133 1.00 93.81 86 VAL A N 1
ATOM 689 C CA . VAL A 1 86 ? -12.413 -10.246 3.671 1.00 93.81 86 VAL A CA 1
ATOM 690 C C . VAL A 1 86 ? -12.703 -9.227 2.571 1.00 93.81 86 VAL A C 1
ATOM 692 O O . VAL A 1 86 ? -13.223 -9.582 1.514 1.00 93.81 86 VAL A O 1
ATOM 695 N N . LYS A 1 87 ? -12.336 -7.962 2.799 1.00 95.69 87 LYS A N 1
ATOM 696 C CA . LYS A 1 87 ? -12.296 -6.910 1.769 1.00 95.69 87 LYS A CA 1
ATOM 697 C C . LYS A 1 87 ? -10.893 -6.904 1.174 1.00 95.69 87 LYS A C 1
ATOM 699 O O . LYS A 1 87 ? -9.928 -6.752 1.919 1.00 95.69 87 LYS A O 1
ATOM 704 N N . TYR A 1 88 ? -10.740 -7.087 -0.134 1.00 95.94 88 TYR A N 1
ATOM 705 C CA . TYR A 1 88 ? -9.422 -7.119 -0.771 1.00 95.94 88 TYR A CA 1
ATOM 706 C C . TYR A 1 88 ? -9.377 -6.358 -2.094 1.00 95.94 88 TYR A C 1
ATOM 708 O O . TYR A 1 88 ? -10.374 -6.191 -2.791 1.00 95.94 88 TYR A O 1
ATOM 716 N N . ILE A 1 89 ? -8.181 -5.903 -2.455 1.00 97.50 89 ILE A N 1
ATOM 717 C CA . ILE A 1 89 ? -7.861 -5.356 -3.768 1.00 97.50 89 ILE A CA 1
ATOM 718 C C . ILE A 1 89 ? -6.479 -5.843 -4.195 1.00 97.50 89 ILE A C 1
ATOM 720 O O . ILE A 1 89 ? -5.550 -5.959 -3.391 1.00 97.50 89 ILE A O 1
ATOM 724 N N . HIS A 1 90 ? -6.340 -6.101 -5.489 1.00 97.50 90 HIS A N 1
ATOM 725 C CA . HIS A 1 90 ? -5.059 -6.388 -6.110 1.00 97.50 90 HIS A CA 1
ATOM 726 C C . HIS A 1 90 ? -4.632 -5.226 -7.008 1.00 97.50 90 HIS A C 1
ATOM 728 O O . HIS A 1 90 ? -5.426 -4.677 -7.776 1.00 97.50 90 HIS A O 1
ATOM 734 N N . VAL A 1 91 ? -3.352 -4.881 -6.935 1.00 96.38 91 VAL A N 1
ATOM 735 C CA . VAL A 1 91 ? -2.716 -3.837 -7.735 1.00 96.38 91 VAL A CA 1
ATOM 736 C C . VAL A 1 91 ? -1.625 -4.471 -8.585 1.00 96.38 91 VAL A C 1
ATOM 738 O O . VAL A 1 91 ? -0.703 -5.087 -8.056 1.00 96.38 91 VAL A O 1
ATOM 741 N N . ARG A 1 92 ? -1.703 -4.305 -9.907 1.00 95.62 92 ARG A N 1
ATOM 742 C CA . ARG A 1 92 ? -0.699 -4.804 -10.856 1.00 95.62 92 ARG A CA 1
ATOM 743 C C . ARG A 1 92 ? 0.277 -3.703 -11.228 1.00 95.62 92 ARG A C 1
ATOM 745 O O . ARG A 1 92 ? -0.147 -2.615 -11.615 1.00 95.62 92 ARG A O 1
ATOM 752 N N . ASN A 1 93 ? 1.569 -4.013 -11.205 1.00 94.31 93 ASN A N 1
ATOM 753 C CA . ASN A 1 93 ? 2.583 -3.178 -11.833 1.00 94.31 93 ASN A CA 1
ATOM 754 C C . ASN A 1 93 ? 2.921 -3.727 -13.223 1.00 94.31 93 ASN A C 1
ATOM 756 O O . ASN A 1 93 ? 3.542 -4.782 -13.372 1.00 94.31 93 ASN A O 1
ATOM 760 N N . LEU A 1 94 ? 2.513 -2.985 -14.243 1.00 93.25 94 LEU A N 1
ATOM 761 C CA . LEU A 1 94 ? 2.756 -3.272 -15.653 1.00 93.25 94 LEU A CA 1
ATOM 762 C C . LEU A 1 94 ? 4.163 -2.834 -16.098 1.00 93.25 94 LEU A C 1
ATOM 764 O O . LEU A 1 94 ? 4.595 -3.180 -17.194 1.00 93.25 94 LEU A O 1
ATOM 768 N N . ASP A 1 95 ? 4.910 -2.100 -15.264 1.00 91.38 95 ASP A N 1
ATOM 769 C CA . ASP A 1 95 ? 6.294 -1.742 -15.559 1.00 91.38 95 ASP A CA 1
ATOM 770 C C . ASP A 1 95 ? 7.233 -2.940 -15.371 1.00 91.38 95 ASP A C 1
ATOM 772 O O . ASP A 1 95 ? 7.611 -3.301 -14.252 1.00 91.38 95 ASP A O 1
ATOM 776 N N . ARG A 1 96 ? 7.658 -3.534 -16.492 1.00 89.81 9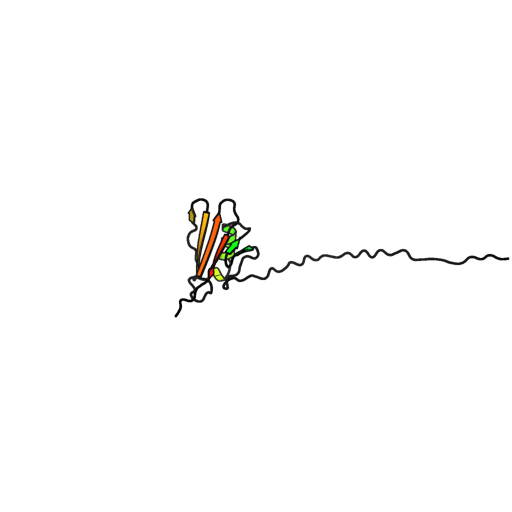6 ARG A N 1
ATOM 777 C CA . ARG A 1 96 ? 8.606 -4.658 -16.520 1.00 89.81 96 ARG A CA 1
ATOM 778 C C . ARG A 1 96 ? 9.968 -4.318 -15.906 1.00 89.81 96 ARG A C 1
ATOM 780 O O . ARG A 1 96 ? 10.652 -5.237 -15.470 1.00 89.81 96 ARG A O 1
ATOM 787 N N . LYS A 1 97 ? 10.349 -3.033 -15.842 1.00 89.19 97 LYS A N 1
ATOM 788 C CA . LYS A 1 97 ? 11.612 -2.580 -15.231 1.00 89.19 97 LYS A CA 1
ATOM 789 C C . LYS A 1 97 ? 11.523 -2.436 -13.705 1.00 89.19 97 LYS A C 1
ATOM 791 O O . LYS A 1 97 ? 12.543 -2.273 -13.043 1.00 89.19 97 LYS A O 1
ATOM 796 N N . SER A 1 98 ? 10.320 -2.479 -13.128 1.00 90.88 98 SER A N 1
ATOM 797 C CA . SER A 1 98 ? 10.126 -2.358 -11.681 1.00 90.88 98 SER A CA 1
ATOM 798 C C . SER A 1 98 ? 10.538 -3.628 -10.936 1.00 90.88 98 SER A C 1
ATOM 800 O O . SER A 1 98 ? 10.265 -4.736 -11.397 1.00 90.88 98 SER A O 1
ATOM 802 N N . LYS A 1 99 ? 11.103 -3.477 -9.730 1.00 92.88 99 LYS A N 1
ATOM 803 C CA . LYS A 1 99 ? 11.471 -4.606 -8.856 1.00 92.88 99 LYS A CA 1
ATOM 804 C C . LYS A 1 99 ? 10.261 -5.292 -8.202 1.00 92.88 99 LYS A C 1
ATOM 806 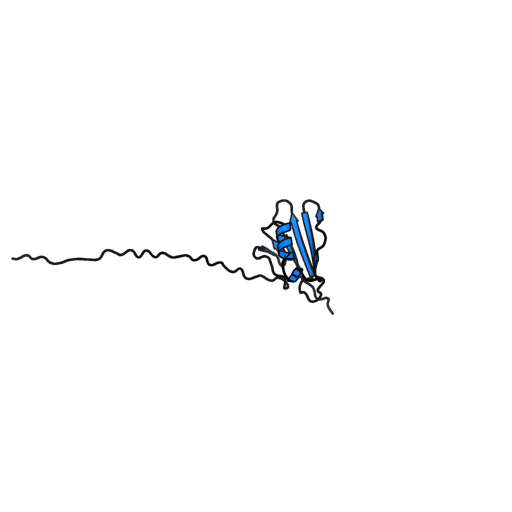O O . LYS A 1 99 ? 10.431 -6.349 -7.604 1.00 92.88 99 LYS A O 1
ATOM 811 N N . TRP A 1 100 ? 9.057 -4.726 -8.319 1.00 93.75 100 TRP A N 1
ATOM 812 C CA . TRP A 1 100 ? 7.808 -5.341 -7.858 1.00 93.75 100 TRP A CA 1
ATOM 813 C C . TRP A 1 100 ? 6.846 -5.610 -9.018 1.00 93.75 100 TRP A C 1
ATOM 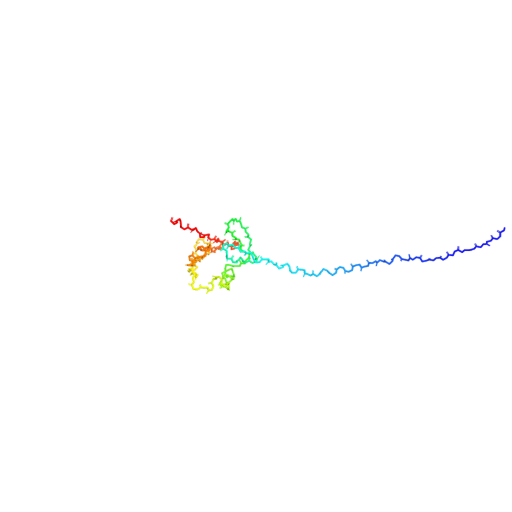815 O O . TRP A 1 100 ? 6.819 -4.880 -10.017 1.00 93.75 100 TRP A O 1
ATOM 825 N N . SER A 1 101 ? 6.071 -6.684 -8.883 1.00 94.88 101 SER A N 1
ATOM 826 C CA . SER A 1 101 ? 5.124 -7.176 -9.892 1.00 94.88 101 SER A CA 1
ATOM 827 C C . SER A 1 101 ? 3.676 -6.816 -9.568 1.00 94.88 101 SER A C 1
ATOM 829 O O . SER A 1 101 ? 2.896 -6.494 -10.465 1.00 94.88 101 SER A O 1
ATOM 831 N N . GLY A 1 102 ? 3.333 -6.784 -8.284 1.00 95.56 102 GLY A N 1
ATOM 832 C CA . GLY A 1 102 ? 2.023 -6.369 -7.815 1.00 95.56 102 GLY A CA 1
ATOM 833 C C . GLY A 1 102 ? 1.971 -6.208 -6.301 1.00 95.56 102 GLY A C 1
ATOM 834 O O . GLY A 1 102 ? 2.962 -6.412 -5.600 1.00 95.56 102 GLY A O 1
ATOM 835 N N . MET A 1 103 ? 0.800 -5.844 -5.799 1.00 96.81 103 MET A N 1
ATOM 836 C CA . MET A 1 103 ? 0.523 -5.748 -4.375 1.00 96.81 103 MET A CA 1
ATOM 837 C C . MET A 1 103 ? -0.896 -6.225 -4.083 1.00 96.81 103 MET A C 1
ATOM 839 O O . MET A 1 103 ? -1.828 -5.869 -4.799 1.00 96.81 103 MET A O 1
ATOM 843 N N . ASN A 1 104 ? -1.057 -7.009 -3.023 1.00 97.44 104 ASN A N 1
ATOM 844 C CA . ASN A 1 104 ? -2.364 -7.332 -2.456 1.00 97.44 104 ASN A CA 1
ATOM 845 C C . ASN A 1 104 ? -2.580 -6.458 -1.228 1.00 97.44 104 ASN A C 1
ATOM 847 O O . ASN A 1 104 ? -1.694 -6.413 -0.382 1.00 97.44 104 ASN A O 1
ATOM 851 N N . ILE A 1 105 ? -3.735 -5.812 -1.111 1.00 97.31 105 ILE A N 1
ATOM 852 C CA . ILE A 1 105 ? -4.182 -5.137 0.114 1.00 97.31 105 ILE A CA 1
ATOM 853 C C . ILE A 1 105 ? -5.471 -5.829 0.543 1.00 97.31 105 ILE A C 1
ATOM 855 O O . ILE A 1 105 ? -6.356 -6.034 -0.286 1.00 97.31 105 ILE A O 1
ATOM 859 N N . TYR A 1 106 ? -5.577 -6.210 1.810 1.00 96.88 106 TYR A N 1
ATOM 860 C CA . TYR A 1 106 ? -6.754 -6.885 2.338 1.00 96.88 106 TYR A CA 1
ATOM 861 C C . TYR A 1 106 ? -7.014 -6.535 3.802 1.00 96.88 106 TYR A C 1
ATOM 863 O O . TYR A 1 106 ? -6.099 -6.266 4.578 1.00 96.88 106 TYR A O 1
ATOM 871 N N . GLU A 1 107 ? -8.281 -6.559 4.176 1.00 96.69 107 GLU A N 1
ATOM 872 C CA . GLU A 1 107 ? -8.787 -6.335 5.522 1.00 96.69 107 GLU A CA 1
ATOM 873 C C . GLU A 1 107 ? -9.700 -7.503 5.881 1.00 96.69 107 GLU A C 1
ATOM 875 O O . GLU A 1 107 ? -10.637 -7.814 5.145 1.00 96.69 107 GLU A O 1
ATOM 880 N N . LEU A 1 108 ? -9.410 -8.170 6.999 1.00 92.12 108 LEU A N 1
ATOM 881 C CA . LEU A 1 108 ? -10.336 -9.133 7.590 1.00 92.12 108 LEU A CA 1
ATOM 882 C C . LEU A 1 108 ? -11.254 -8.376 8.553 1.00 92.12 108 LEU A C 1
ATOM 884 O O . LEU A 1 108 ? -10.783 -7.482 9.258 1.00 92.12 108 LEU A O 1
ATOM 888 N N . LYS A 1 109 ? -12.535 -8.750 8.623 1.00 88.25 109 LYS A N 1
ATOM 889 C CA . LYS A 1 109 ? -13.525 -8.118 9.512 1.00 88.25 109 LYS A CA 1
ATOM 890 C C . LYS A 1 109 ? -12.985 -7.975 10.945 1.00 88.25 109 LYS A C 1
ATOM 892 O O . LYS A 1 109 ? -12.613 -8.961 11.579 1.00 88.25 109 LYS A O 1
ATOM 897 N N . GLY A 1 110 ? -12.926 -6.735 11.439 1.00 82.25 110 GLY A N 1
ATOM 898 C CA . GLY A 1 110 ? -12.447 -6.411 12.791 1.00 82.25 110 GLY A CA 1
ATOM 899 C C . GLY A 1 110 ? -10.935 -6.571 13.009 1.00 82.25 110 GLY A C 1
ATOM 900 O O . GLY A 1 110 ? -10.476 -6.582 14.149 1.00 82.25 110 GLY A O 1
ATOM 901 N N . ARG A 1 111 ? -10.133 -6.726 11.948 1.00 89.38 111 ARG A N 1
ATOM 902 C CA . ARG A 1 111 ? -8.671 -6.860 12.027 1.00 89.38 111 ARG A CA 1
ATOM 903 C C . ARG A 1 111 ? -7.976 -5.707 11.305 1.00 89.38 111 ARG A C 1
ATOM 905 O O . ARG A 1 111 ? -8.554 -5.022 10.473 1.00 89.38 111 ARG A O 1
ATOM 912 N N . LYS A 1 112 ? -6.687 -5.536 11.605 1.00 93.62 112 LYS A N 1
ATOM 913 C CA . LYS A 1 112 ? -5.810 -4.581 10.915 1.00 93.62 112 LYS A CA 1
ATOM 914 C C . LYS A 1 112 ? -5.6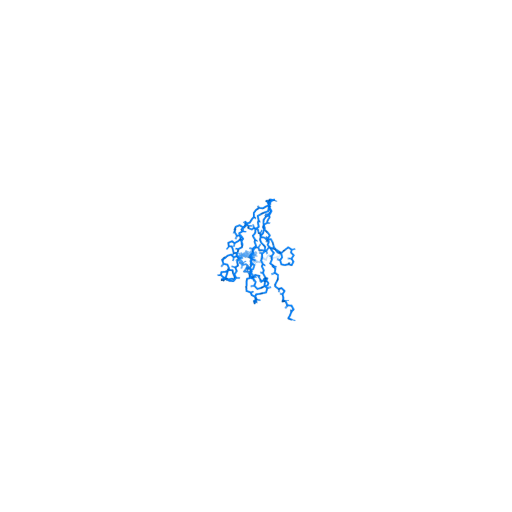93 -4.920 9.429 1.00 93.62 112 LYS A C 1
ATOM 916 O O . LYS A 1 112 ? -5.574 -6.095 9.069 1.00 93.62 112 LYS A O 1
ATOM 921 N N . VAL A 1 113 ? -5.628 -3.885 8.596 1.00 97.19 113 VAL A N 1
ATOM 922 C CA . VAL A 1 113 ? -5.332 -4.011 7.167 1.00 97.19 113 VAL A CA 1
ATOM 923 C C . VAL A 1 113 ? -3.950 -4.626 6.994 1.00 97.19 113 VAL A C 1
ATOM 925 O O . VAL A 1 113 ? -2.991 -4.261 7.675 1.00 97.19 113 VAL A O 1
ATOM 928 N N . ARG A 1 114 ? -3.832 -5.556 6.055 1.00 97.19 114 ARG A N 1
ATOM 929 C CA . ARG A 1 114 ? -2.576 -6.186 5.667 1.00 97.19 114 ARG A CA 1
ATOM 930 C C . ARG A 1 114 ? -2.324 -5.949 4.193 1.00 97.19 114 ARG A C 1
ATOM 932 O O . ARG A 1 114 ? -3.251 -5.882 3.390 1.00 97.19 114 ARG A O 1
ATOM 939 N N . PHE A 1 115 ? -1.058 -5.856 3.822 1.00 96.94 115 PHE A N 1
ATOM 940 C CA . PHE A 1 115 ? -0.678 -5.809 2.424 1.00 96.94 115 PHE A CA 1
ATOM 941 C C . PHE A 1 115 ? 0.594 -6.603 2.155 1.00 96.94 115 PHE A C 1
ATOM 943 O O . PHE A 1 115 ? 1.469 -6.728 3.010 1.00 96.94 115 PHE A O 1
ATOM 950 N N . TYR A 1 116 ? 0.666 -7.184 0.964 1.00 97.00 116 TYR A N 1
ATOM 951 C CA . TYR A 1 116 ? 1.793 -7.977 0.496 1.00 97.00 116 TYR A CA 1
ATOM 952 C C . TYR A 1 116 ? 2.313 -7.397 -0.809 1.00 97.00 116 TYR A C 1
ATOM 954 O O . TYR A 1 116 ? 1.571 -7.342 -1.790 1.00 97.00 116 TYR A O 1
ATOM 962 N N . VAL A 1 117 ? 3.577 -6.982 -0.821 1.00 96.12 117 VAL A N 1
ATOM 963 C CA . VAL A 1 117 ? 4.264 -6.500 -2.018 1.00 96.12 117 VAL A CA 1
ATOM 964 C C . VAL A 1 117 ? 4.985 -7.676 -2.666 1.00 96.12 117 VAL A C 1
ATOM 966 O O . VAL A 1 117 ? 5.880 -8.278 -2.075 1.00 96.12 117 VAL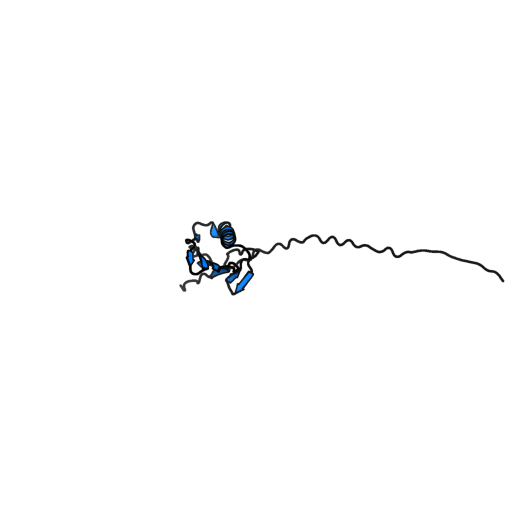 A O 1
ATOM 969 N N . MET A 1 118 ? 4.590 -8.004 -3.892 1.00 96.06 118 MET A N 1
ATOM 970 C CA . MET A 1 118 ? 5.144 -9.126 -4.641 1.00 96.06 118 MET A CA 1
ATOM 971 C C . MET A 1 118 ? 6.431 -8.697 -5.354 1.00 96.06 118 MET A C 1
ATOM 973 O O . MET A 1 118 ? 6.390 -7.748 -6.152 1.00 96.06 118 MET A O 1
ATOM 977 N N . PRO A 1 119 ? 7.568 -9.384 -5.130 1.00 95.19 119 PRO A N 1
ATOM 978 C CA . PRO A 1 119 ? 8.768 -9.134 -5.912 1.00 95.19 119 PRO A CA 1
ATOM 979 C C . PRO A 1 119 ? 8.523 -9.483 -7.384 1.00 95.19 119 PRO A C 1
ATOM 981 O O . PRO A 1 119 ? 7.692 -10.325 -7.737 1.00 95.19 119 PRO A O 1
ATOM 984 N N . ARG A 1 120 ? 9.256 -8.822 -8.276 1.00 93.56 120 ARG A N 1
ATOM 985 C CA . ARG A 1 120 ? 9.354 -9.248 -9.668 1.00 93.56 120 ARG A CA 1
ATOM 986 C C . ARG A 1 120 ? 10.507 -10.230 -9.781 1.00 93.56 120 ARG A C 1
ATOM 988 O O . ARG A 1 120 ? 11.666 -9.844 -9.661 1.00 93.56 120 ARG A O 1
ATOM 995 N N . HIS A 1 121 ? 10.183 -11.484 -10.055 1.00 87.25 121 HIS A N 1
ATOM 996 C CA . HIS A 1 121 ? 11.181 -12.444 -10.499 1.00 87.25 121 HIS A CA 1
ATOM 997 C C . HIS A 1 121 ? 11.625 -12.040 -11.908 1.00 87.25 121 HIS A C 1
ATOM 999 O O . HIS A 1 121 ? 10.784 -11.792 -12.781 1.00 87.25 121 HIS A O 1
ATOM 1005 N N . LYS A 1 122 ? 12.938 -11.913 -12.131 1.00 73.31 122 LYS A N 1
ATOM 1006 C CA . LYS A 1 122 ? 13.460 -11.874 -13.498 1.00 73.31 122 LYS A CA 1
ATOM 1007 C C . LYS A 1 122 ? 13.065 -13.215 -14.116 1.00 73.31 122 LYS A C 1
ATOM 1009 O O . LYS A 1 122 ? 13.385 -14.248 -13.536 1.00 73.31 122 LYS A O 1
ATOM 1014 N N . LYS A 1 123 ? 12.322 -13.212 -15.228 1.00 60.34 123 LYS A N 1
ATOM 1015 C CA . LYS A 1 123 ? 12.254 -14.428 -16.045 1.00 60.34 123 LYS A CA 1
ATOM 1016 C C . LYS A 1 123 ? 13.705 -14.744 -16.406 1.00 60.34 123 LYS A C 1
ATOM 1018 O O . LYS A 1 123 ? 14.390 -13.822 -16.852 1.00 60.34 123 LYS A O 1
ATOM 1023 N N . GLY A 1 124 ? 14.165 -15.960 -16.109 1.00 54.69 124 GLY A N 1
ATOM 1024 C CA . GLY A 1 124 ? 15.425 -16.449 -16.661 1.00 54.69 124 GLY A CA 1
ATOM 1025 C C . GLY A 1 124 ? 15.382 -16.184 -18.161 1.00 54.69 124 GLY A C 1
ATOM 1026 O O . GLY A 1 124 ? 14.372 -16.495 -18.795 1.00 54.69 124 GLY A O 1
ATOM 1027 N N . SER A 1 125 ? 16.371 -15.433 -18.637 1.00 42.06 125 SER A N 1
ATOM 1028 C CA . SER A 1 125 ? 16.632 -15.223 -20.058 1.00 42.06 125 SER A CA 1
ATOM 1029 C C . SER A 1 125 ? 16.918 -16.556 -20.718 1.00 42.06 125 SER A C 1
ATOM 1031 O O . SER A 1 125 ? 17.718 -17.296 -20.100 1.00 42.06 125 SER A O 1
#